Protein AF-A0A2J6HT46-F1 (afdb_monomer_lite)

Radius of gyration: 43.57 Å; chains: 1; bounding box: 80×102×91 Å

Structure (mmCIF, N/CA/C/O backbone):
data_AF-A0A2J6HT46-F1
#
_entry.id   AF-A0A2J6HT46-F1
#
loop_
_atom_site.group_PDB
_atom_site.id
_atom_site.type_symbol
_atom_site.label_atom_id
_atom_site.label_alt_id
_atom_site.label_comp_id
_atom_site.label_asym_id
_atom_site.label_entity_id
_atom_site.label_seq_id
_atom_site.pdbx_PDB_ins_code
_atom_site.Cartn_x
_atom_site.Cartn_y
_atom_site.Cartn_z
_atom_site.occupancy
_atom_site.B_iso_or_equiv
_atom_site.auth_seq_id
_atom_site.auth_comp_id
_atom_site.auth_asym_id
_atom_site.auth_atom_id
_atom_site.pdbx_PDB_model_num
ATOM 1 N N . MET A 1 1 ? -46.891 52.219 1.758 1.00 46.03 1 MET A N 1
ATOM 2 C CA . MET A 1 1 ? -45.881 51.871 2.782 1.00 46.03 1 MET A CA 1
ATOM 3 C C . MET A 1 1 ? -44.585 51.499 2.060 1.00 46.03 1 MET A C 1
ATOM 5 O O . MET A 1 1 ? -44.581 50.516 1.336 1.00 46.03 1 MET A O 1
ATOM 9 N N . LYS A 1 2 ? -43.535 52.336 2.114 1.00 47.50 2 LYS A N 1
ATOM 10 C CA . LYS A 1 2 ? -42.262 52.078 1.405 1.00 47.50 2 LYS A CA 1
ATOM 11 C C . LYS A 1 2 ? -41.359 51.214 2.291 1.00 47.50 2 LYS A C 1
ATOM 13 O O . LYS A 1 2 ? -40.921 51.682 3.337 1.00 47.50 2 LYS A O 1
ATOM 18 N N . LEU A 1 3 ? -41.089 49.975 1.883 1.00 56.19 3 LEU A N 1
ATOM 19 C CA . LEU A 1 3 ? -40.142 49.094 2.572 1.00 56.19 3 LEU A CA 1
ATOM 20 C C . LEU A 1 3 ? -38.713 49.628 2.393 1.00 56.19 3 LEU A C 1
ATOM 22 O O . LEU A 1 3 ? -38.185 49.696 1.282 1.00 56.19 3 LEU A O 1
ATOM 26 N N . LYS A 1 4 ? -38.093 50.048 3.498 1.00 64.81 4 LYS A N 1
ATOM 27 C CA . LYS A 1 4 ? -36.710 50.530 3.529 1.00 64.81 4 LYS A CA 1
ATOM 28 C C . LYS A 1 4 ? -35.785 49.314 3.542 1.00 64.81 4 LYS A C 1
ATOM 30 O O . LYS A 1 4 ? -35.543 48.721 4.584 1.00 64.81 4 LYS A O 1
ATOM 35 N N . ILE A 1 5 ? -35.302 48.920 2.367 1.00 65.12 5 ILE A N 1
ATOM 36 C CA . ILE A 1 5 ? -34.346 47.815 2.241 1.00 65.12 5 ILE A CA 1
ATOM 37 C C . ILE A 1 5 ? -33.014 48.257 2.865 1.00 65.12 5 ILE A C 1
ATOM 39 O O . ILE A 1 5 ? -32.399 49.225 2.400 1.00 65.12 5 ILE A O 1
ATOM 43 N N . ASN A 1 6 ? -32.586 47.553 3.916 1.00 74.12 6 ASN A N 1
ATOM 44 C CA . ASN A 1 6 ? -31.333 47.806 4.629 1.00 74.12 6 ASN A CA 1
ATOM 45 C C . ASN A 1 6 ? -30.120 47.563 3.717 1.00 74.12 6 ASN A C 1
ATOM 47 O O . ASN A 1 6 ? -30.166 46.751 2.792 1.00 74.12 6 ASN A O 1
ATOM 51 N N . HIS A 1 7 ? -29.025 48.286 3.962 1.00 73.38 7 HIS A N 1
ATOM 52 C CA . HIS A 1 7 ? -27.830 48.272 3.108 1.00 73.38 7 HIS A CA 1
ATOM 53 C C . HIS A 1 7 ? -27.267 46.855 2.885 1.00 73.38 7 HIS A C 1
ATOM 55 O O . HIS A 1 7 ? -26.861 46.512 1.776 1.00 73.38 7 HIS A O 1
ATOM 61 N N . THR A 1 8 ? -27.334 46.006 3.911 1.00 76.56 8 THR A N 1
ATOM 62 C CA . THR A 1 8 ? -26.936 44.591 3.875 1.00 76.56 8 THR A CA 1
ATOM 63 C C . THR A 1 8 ? -27.777 43.766 2.900 1.00 76.56 8 THR A C 1
ATOM 65 O O . THR A 1 8 ? -27.237 43.016 2.096 1.00 76.56 8 THR A O 1
ATOM 68 N N . MET A 1 9 ? -29.094 43.968 2.880 1.00 77.19 9 MET A N 1
ATOM 69 C CA . MET A 1 9 ? -30.006 43.255 1.981 1.00 77.19 9 MET A CA 1
ATOM 70 C C . MET A 1 9 ? -29.798 43.666 0.514 1.00 77.19 9 MET A C 1
ATOM 72 O O . MET A 1 9 ? -29.860 42.826 -0.378 1.00 77.19 9 MET A O 1
ATOM 76 N N . LYS A 1 10 ? -29.451 44.935 0.249 1.00 77.62 10 LYS A N 1
ATOM 77 C CA . LYS A 1 10 ? -29.055 45.379 -1.102 1.00 77.62 10 LYS A CA 1
ATOM 78 C C . LYS A 1 10 ? -27.729 44.764 -1.552 1.00 77.62 10 LYS A C 1
ATOM 80 O O . LYS A 1 10 ? -27.578 44.484 -2.737 1.00 77.62 10 LYS A O 1
ATOM 85 N N . ALA A 1 11 ? -26.777 44.581 -0.635 1.00 81.62 11 ALA A N 1
ATOM 86 C CA . ALA A 1 11 ? -25.500 43.941 -0.937 1.00 81.62 11 ALA A CA 1
ATOM 87 C C . ALA A 1 11 ? -25.690 42.461 -1.300 1.00 81.62 11 ALA A C 1
ATOM 89 O O . ALA A 1 11 ? -25.142 42.026 -2.307 1.00 81.62 11 ALA A O 1
ATOM 90 N N . ILE A 1 12 ? -26.540 41.742 -0.556 1.00 86.12 12 ILE A N 1
ATOM 91 C CA . ILE A 1 12 ? -26.888 40.340 -0.836 1.00 86.12 12 ILE A CA 1
ATOM 92 C C . ILE A 1 12 ? -27.556 40.204 -2.209 1.00 86.12 12 ILE A C 1
ATOM 94 O O . ILE A 1 12 ? -27.132 39.396 -3.024 1.00 86.12 12 ILE A O 1
ATOM 98 N N . ILE A 1 13 ? -28.550 41.044 -2.518 1.00 86.81 13 ILE A N 1
ATOM 99 C CA . ILE A 1 13 ? -29.236 40.983 -3.821 1.00 86.81 13 ILE A CA 1
ATOM 100 C C . ILE A 1 13 ? -28.250 41.216 -4.979 1.00 86.81 13 ILE A C 1
ATOM 102 O O . ILE A 1 13 ? -28.311 40.527 -5.995 1.00 86.81 13 ILE A O 1
ATOM 106 N N . LYS A 1 14 ? -27.318 42.167 -4.829 1.00 88.25 14 LYS A N 1
ATOM 107 C CA . LYS A 1 14 ? -26.295 42.444 -5.848 1.00 88.25 14 LYS A CA 1
ATOM 108 C C . LYS A 1 14 ? -25.301 41.295 -5.997 1.00 88.25 14 LYS A C 1
ATOM 110 O O . LYS A 1 14 ? -24.977 40.946 -7.128 1.00 88.25 14 LYS A O 1
ATOM 115 N N . SER A 1 15 ? -24.823 40.712 -4.897 1.00 90.44 15 SER A N 1
ATOM 116 C CA . SER A 1 15 ? -23.868 39.604 -4.969 1.00 90.44 15 SER A CA 1
ATOM 117 C C . SER A 1 15 ? -24.504 38.360 -5.586 1.00 90.44 15 SER A C 1
ATOM 119 O O . SER A 1 15 ? -23.891 37.771 -6.468 1.00 90.44 15 SER A O 1
ATOM 121 N N . THR A 1 16 ? -25.748 38.020 -5.232 1.00 92.12 16 THR A N 1
ATOM 122 C CA . THR A 1 16 ? -26.478 36.899 -5.848 1.00 92.12 16 THR A CA 1
ATOM 123 C C . THR A 1 16 ? -26.720 37.115 -7.345 1.00 92.12 16 THR A C 1
ATOM 125 O O . THR A 1 16 ? -26.594 36.182 -8.136 1.00 92.12 16 THR A O 1
ATOM 128 N N . ALA A 1 17 ? -27.029 38.343 -7.772 1.00 94.06 17 ALA A N 1
ATOM 129 C CA . ALA A 1 17 ? -27.165 38.650 -9.196 1.00 94.06 17 ALA A CA 1
ATOM 130 C C . ALA A 1 17 ? -25.834 38.473 -9.951 1.00 94.06 17 ALA A C 1
ATOM 132 O O . ALA A 1 17 ? -25.809 37.916 -11.043 1.00 94.06 17 ALA A O 1
ATOM 133 N N . ILE A 1 18 ? -24.713 38.897 -9.359 1.00 94.38 18 ILE A N 1
ATOM 134 C CA . ILE A 1 18 ? -23.388 38.739 -9.973 1.00 94.38 18 ILE A CA 1
ATOM 135 C C . ILE A 1 18 ? -22.998 37.261 -10.058 1.00 94.38 18 ILE A C 1
ATOM 137 O O . ILE A 1 18 ? -22.550 36.817 -11.114 1.00 94.38 18 ILE A O 1
ATOM 141 N N . THR A 1 19 ? -23.184 36.489 -8.982 1.00 93.19 19 THR A N 1
ATOM 142 C CA . THR A 1 19 ? -22.824 35.065 -8.985 1.00 93.19 19 THR A CA 1
ATOM 143 C C . THR A 1 19 ? -23.660 34.281 -9.985 1.00 93.19 19 THR A C 1
ATOM 145 O O . THR A 1 19 ? -23.094 33.521 -10.757 1.00 93.19 19 THR A O 1
ATOM 148 N N . THR A 1 20 ? -24.971 34.516 -10.053 1.00 92.94 20 THR A N 1
ATOM 149 C CA . THR A 1 20 ? -25.845 33.832 -11.024 1.00 92.94 20 THR A CA 1
ATOM 150 C C . THR A 1 20 ? -25.460 34.126 -12.473 1.00 92.94 20 THR A C 1
ATOM 152 O O . THR A 1 20 ? -25.394 33.195 -13.275 1.00 92.94 20 THR A O 1
ATOM 155 N N . ILE A 1 21 ? -25.132 35.379 -12.809 1.00 94.12 21 ILE A N 1
ATOM 156 C CA . ILE A 1 21 ? -24.635 35.748 -14.145 1.00 94.12 21 ILE A CA 1
ATOM 157 C C . ILE A 1 21 ? -23.302 35.052 -14.440 1.00 94.12 21 ILE A C 1
ATOM 159 O O . ILE A 1 21 ? -23.123 34.499 -15.525 1.00 94.12 21 ILE A O 1
ATOM 163 N N . PHE A 1 22 ? -22.376 35.047 -13.479 1.00 92.38 22 PHE A N 1
ATOM 164 C CA . PHE A 1 22 ? -21.073 34.405 -13.642 1.00 92.38 22 PHE A CA 1
ATOM 165 C C . PHE A 1 22 ? -21.200 32.891 -13.855 1.00 92.38 22 PHE A C 1
ATOM 167 O O . PHE A 1 22 ? -20.575 32.346 -14.763 1.00 92.38 22 PHE A O 1
ATOM 174 N N . THR A 1 23 ? -22.053 32.216 -13.080 1.00 91.06 23 THR A N 1
ATOM 175 C CA . THR A 1 23 ? -22.311 30.778 -13.230 1.00 91.06 23 THR A CA 1
ATOM 176 C C . THR A 1 23 ? -22.918 30.449 -14.594 1.00 91.06 23 THR A C 1
ATOM 178 O O . THR A 1 23 ? -22.511 29.467 -15.207 1.00 91.06 23 THR A O 1
ATOM 181 N N . LEU A 1 24 ? -23.832 31.285 -15.101 1.00 87.62 24 LEU A N 1
ATOM 182 C CA . LEU A 1 24 ? -24.414 31.133 -16.440 1.00 87.62 24 LEU A CA 1
ATOM 183 C C . LEU A 1 24 ? -23.365 31.283 -17.549 1.00 87.62 24 LEU A C 1
ATOM 185 O O . LEU A 1 24 ? -23.339 30.501 -18.491 1.00 87.62 24 LEU A O 1
ATOM 189 N N . LEU A 1 25 ? -22.468 32.264 -17.437 1.00 88.12 25 LEU A N 1
ATOM 190 C CA . LEU A 1 25 ? -21.383 32.436 -18.406 1.00 88.12 25 LEU A CA 1
ATOM 191 C C . LEU A 1 25 ? -20.395 31.265 -18.363 1.00 88.12 25 LEU A C 1
ATOM 193 O O . LEU A 1 25 ? -19.941 30.805 -19.410 1.00 88.12 25 LEU A O 1
ATOM 197 N N . PHE A 1 26 ? -20.081 30.753 -17.174 1.00 86.00 26 PHE A N 1
ATOM 198 C CA 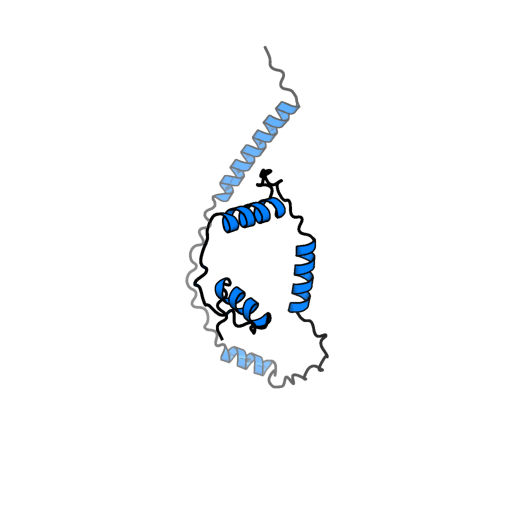. PHE A 1 26 ? -19.193 29.604 -17.020 1.00 86.00 26 PHE A CA 1
ATOM 199 C C . PHE A 1 26 ? -19.796 28.320 -17.614 1.00 86.00 26 PHE A C 1
ATOM 201 O O . PHE A 1 26 ? -19.098 27.589 -18.316 1.00 86.00 26 PHE A O 1
ATOM 208 N N . SER A 1 27 ? -21.097 28.072 -17.421 1.00 84.50 27 SER A N 1
ATOM 209 C CA . SER A 1 27 ? -21.763 26.887 -17.977 1.00 84.50 27 SER A CA 1
ATOM 210 C C . SER A 1 27 ? -21.840 26.897 -19.508 1.00 84.50 27 SER A C 1
ATOM 212 O O . SER A 1 27 ? -21.703 25.837 -20.114 1.00 84.50 27 SER A O 1
ATOM 214 N N . PHE A 1 28 ? -21.958 28.066 -20.151 1.00 74.38 28 PHE A N 1
ATOM 215 C CA . PHE A 1 28 ? -21.863 28.160 -21.616 1.00 74.38 28 PHE A CA 1
ATOM 216 C C . PHE A 1 28 ? -20.469 27.808 -22.156 1.00 74.38 28 PHE A C 1
ATOM 218 O O . PHE A 1 28 ? -20.371 27.230 -23.235 1.00 74.38 28 PHE A O 1
ATOM 225 N N . ASN A 1 29 ? -19.394 28.108 -21.417 1.00 74.25 29 ASN A N 1
ATOM 226 C CA . ASN A 1 29 ? -18.028 27.765 -21.837 1.00 74.25 29 ASN A CA 1
ATOM 227 C C . ASN A 1 29 ? -17.713 26.266 -21.666 1.00 74.25 29 ASN A C 1
ATOM 229 O O . ASN A 1 29 ? -16.890 25.732 -22.403 1.00 74.25 29 ASN A O 1
ATOM 233 N N . MET A 1 30 ? -18.379 25.570 -20.735 1.00 72.56 30 MET A N 1
ATOM 234 C CA . MET A 1 30 ? -18.195 24.123 -20.527 1.00 72.56 30 MET A CA 1
ATOM 235 C C . MET A 1 30 ? -18.871 23.251 -21.599 1.00 72.56 30 MET A C 1
ATOM 237 O O . MET A 1 30 ? -18.582 22.063 -21.675 1.00 72.56 30 MET A O 1
ATOM 241 N N . MET A 1 31 ? -19.744 23.817 -22.439 1.00 69.88 31 MET A N 1
ATOM 242 C CA . MET A 1 31 ? -20.430 23.104 -23.528 1.00 69.88 31 MET A CA 1
ATOM 243 C C . MET A 1 31 ? -19.666 23.195 -24.864 1.00 69.88 31 MET A C 1
ATOM 245 O O . MET A 1 31 ? -20.248 23.056 -25.939 1.00 69.88 31 MET A O 1
ATOM 249 N N . ALA A 1 32 ? -18.358 23.460 -24.817 1.00 68.44 32 ALA A N 1
ATOM 250 C CA . ALA A 1 32 ? -17.496 23.304 -25.977 1.00 68.44 32 ALA A CA 1
ATOM 251 C C . ALA A 1 32 ? -17.303 21.803 -26.242 1.00 68.44 32 ALA A C 1
ATOM 253 O O . ALA A 1 32 ? -16.599 21.118 -25.505 1.00 68.44 32 ALA A O 1
ATOM 254 N N . ASP A 1 33 ? -17.966 21.299 -27.282 1.00 68.56 33 ASP A N 1
ATOM 255 C CA . ASP A 1 33 ? -17.760 19.949 -27.797 1.00 68.56 33 ASP A CA 1
ATOM 256 C C . ASP A 1 33 ? -16.325 19.846 -28.331 1.00 68.56 33 ASP A C 1
ATOM 258 O O . ASP A 1 33 ? -15.983 20.433 -29.365 1.00 68.56 33 ASP A O 1
ATOM 262 N N . ILE A 1 34 ? -15.451 19.166 -27.585 1.00 67.56 34 ILE A N 1
ATOM 263 C CA . ILE A 1 34 ? -14.079 18.911 -28.016 1.00 67.56 34 ILE A CA 1
ATOM 264 C C . ILE A 1 34 ? -14.133 17.747 -29.002 1.00 67.56 34 ILE A C 1
ATOM 266 O O . ILE A 1 34 ? -13.851 16.596 -28.674 1.00 67.56 34 ILE A O 1
ATOM 270 N N . ASN A 1 35 ? -14.549 18.060 -30.226 1.00 70.25 35 ASN A N 1
ATOM 271 C CA . ASN A 1 35 ? -14.547 17.121 -31.332 1.00 70.25 35 ASN A CA 1
ATOM 272 C C . ASN A 1 35 ? -13.095 16.926 -31.789 1.00 70.25 35 ASN A C 1
ATOM 274 O O . ASN A 1 35 ? -12.605 17.608 -32.697 1.00 70.25 35 ASN A O 1
ATOM 278 N N . PHE A 1 36 ? -12.379 16.039 -31.099 1.00 68.94 36 PHE A N 1
ATOM 279 C CA . PHE A 1 36 ? -11.126 15.499 -31.601 1.00 68.94 36 PHE A CA 1
ATOM 280 C C . PHE A 1 36 ? -11.476 14.656 -32.818 1.00 68.94 36 PHE A C 1
ATOM 282 O O . PHE A 1 36 ? -11.917 13.517 -32.698 1.00 68.94 36 PHE A O 1
ATOM 289 N N . LYS A 1 37 ? -11.353 15.258 -34.001 1.00 77.06 37 LYS A N 1
ATOM 290 C CA . LYS A 1 37 ? -11.406 14.497 -35.242 1.00 77.06 37 LYS A CA 1
ATOM 291 C C . LYS A 1 37 ? -10.307 13.452 -35.167 1.00 77.06 37 LYS A C 1
ATOM 293 O O . LYS A 1 37 ? -9.163 13.825 -34.908 1.00 77.06 37 LYS A O 1
ATOM 298 N N . ASP A 1 38 ? -10.668 12.197 -35.412 1.00 74.81 38 ASP A N 1
ATOM 299 C CA . ASP A 1 38 ? -9.694 11.126 -35.561 1.00 74.81 38 ASP A CA 1
ATOM 300 C C . ASP A 1 38 ? -8.636 11.583 -36.567 1.00 74.81 38 ASP A C 1
ATOM 302 O O . ASP A 1 38 ? -8.939 11.976 -37.702 1.00 74.81 38 ASP A O 1
ATOM 306 N N . GLU A 1 39 ? -7.392 11.626 -36.105 1.00 75.75 39 GLU A N 1
ATOM 307 C CA . GLU A 1 39 ? -6.265 11.927 -36.964 1.00 75.75 39 GLU A CA 1
ATOM 308 C C . GLU A 1 39 ? -6.106 10.806 -37.993 1.00 75.75 39 GLU A C 1
ATOM 310 O O . GLU A 1 39 ? -6.361 9.631 -37.723 1.00 75.75 39 GLU A O 1
ATOM 315 N N . ALA A 1 40 ? -5.743 11.177 -39.222 1.00 79.06 40 ALA A N 1
ATOM 316 C CA . ALA A 1 40 ? -5.489 10.187 -40.254 1.00 79.06 40 ALA A CA 1
ATOM 317 C C . ALA A 1 40 ? -4.341 9.286 -39.791 1.00 79.06 40 ALA A C 1
ATOM 319 O O . ALA A 1 40 ? -3.320 9.794 -39.335 1.00 79.06 40 ALA A O 1
ATOM 320 N N . TYR A 1 41 ? -4.503 7.968 -39.936 1.00 76.06 41 TYR A N 1
ATOM 321 C CA . TYR A 1 41 ? -3.431 7.015 -39.672 1.00 76.06 41 TYR A CA 1
ATOM 322 C C . TYR A 1 41 ? -2.198 7.413 -40.489 1.00 76.06 41 TYR A C 1
ATOM 324 O O . TYR A 1 41 ? -2.218 7.378 -41.722 1.00 76.06 41 TYR A O 1
ATOM 332 N N . ILE A 1 42 ? -1.150 7.844 -39.793 1.00 79.00 42 ILE A N 1
ATOM 333 C CA . ILE A 1 42 ? 0.153 8.092 -40.390 1.00 79.00 42 ILE A CA 1
ATOM 334 C C . ILE A 1 42 ? 0.862 6.746 -40.392 1.00 79.00 42 ILE A C 1
ATOM 336 O O . ILE A 1 42 ? 0.999 6.095 -39.359 1.00 79.00 42 ILE A O 1
ATOM 340 N N . GLU A 1 43 ? 1.284 6.314 -41.572 1.00 71.38 43 GLU A N 1
ATOM 341 C CA . GLU A 1 43 ? 2.129 5.138 -41.719 1.00 71.38 43 GLU A CA 1
ATOM 342 C C . GLU A 1 43 ? 3.535 5.528 -41.234 1.00 71.38 43 GLU A C 1
ATOM 344 O O . GLU A 1 43 ? 4.373 6.001 -42.006 1.00 71.38 43 GLU A O 1
ATOM 349 N N . ASP A 1 44 ? 3.737 5.459 -39.914 1.00 76.31 44 ASP A N 1
ATOM 350 C CA . ASP A 1 44 ? 4.990 5.827 -39.260 1.00 76.31 44 ASP A CA 1
ATOM 351 C C . ASP A 1 44 ? 6.170 5.108 -39.917 1.00 76.31 44 ASP A C 1
ATOM 353 O O . ASP A 1 44 ? 6.083 3.945 -40.319 1.00 76.31 44 ASP A O 1
ATOM 357 N N . ILE A 1 45 ? 7.304 5.808 -40.008 1.00 76.06 45 ILE A N 1
ATOM 358 C CA . ILE A 1 45 ? 8.536 5.218 -40.529 1.00 76.06 45 ILE A CA 1
ATOM 359 C C . ILE A 1 45 ? 8.850 3.986 -39.669 1.00 76.06 45 ILE A C 1
ATOM 361 O O . ILE A 1 45 ? 9.056 4.138 -38.460 1.00 76.06 45 ILE A O 1
ATOM 365 N N . PRO A 1 46 ? 8.918 2.775 -40.252 1.00 71.69 46 PRO A N 1
ATOM 366 C CA . PRO A 1 46 ? 9.174 1.575 -39.478 1.00 71.69 46 PRO A CA 1
ATOM 367 C C . PRO A 1 46 ? 10.550 1.695 -38.824 1.00 71.69 46 PRO A C 1
ATOM 369 O O . PRO A 1 46 ? 11.575 1.814 -39.502 1.00 71.69 46 PRO A O 1
ATOM 372 N N . PHE A 1 47 ? 10.585 1.685 -37.493 1.00 74.38 47 PHE A N 1
ATOM 373 C CA . PHE A 1 47 ? 11.838 1.694 -36.755 1.00 74.38 47 PHE A CA 1
ATOM 374 C C . PHE A 1 47 ? 12.400 0.272 -36.714 1.00 74.38 47 PHE A C 1
ATOM 376 O O . PHE A 1 47 ? 11.757 -0.669 -36.255 1.00 74.38 47 PHE A O 1
ATOM 383 N N . ASN A 1 48 ? 13.626 0.104 -37.204 1.00 84.44 48 ASN A N 1
ATOM 384 C CA . ASN A 1 48 ? 14.367 -1.133 -37.015 1.00 84.44 48 ASN A CA 1
ATOM 385 C C . ASN A 1 48 ? 15.161 -1.018 -35.708 1.00 84.44 48 ASN A C 1
ATOM 387 O O . ASN A 1 48 ? 16.242 -0.426 -35.673 1.00 84.44 48 ASN A O 1
ATOM 391 N N . THR A 1 49 ? 14.597 -1.566 -34.632 1.00 86.62 49 THR A N 1
ATOM 392 C CA . THR A 1 49 ? 15.197 -1.557 -33.291 1.00 86.62 49 THR A CA 1
ATOM 393 C C . THR A 1 49 ? 16.609 -2.134 -33.284 1.00 86.62 49 THR A C 1
ATOM 395 O O . THR A 1 49 ? 17.479 -1.587 -32.614 1.00 86.62 49 THR A O 1
ATOM 398 N N . GLU A 1 50 ? 16.857 -3.194 -34.056 1.00 86.62 50 GLU A N 1
ATOM 399 C CA . GLU A 1 50 ? 18.178 -3.814 -34.170 1.00 86.62 50 GLU A CA 1
ATOM 400 C C . GLU A 1 50 ? 19.180 -2.843 -34.802 1.00 86.62 50 GLU A C 1
ATOM 402 O O . GLU A 1 50 ? 20.236 -2.597 -34.230 1.00 86.62 50 GLU A O 1
ATOM 407 N N . ALA A 1 51 ? 18.819 -2.197 -35.915 1.00 86.44 51 ALA A N 1
ATOM 408 C CA . ALA A 1 51 ? 19.690 -1.227 -36.578 1.00 86.44 51 ALA A CA 1
ATOM 409 C C . ALA A 1 51 ? 20.025 -0.026 -35.676 1.00 86.44 51 ALA A C 1
ATOM 411 O O . ALA A 1 51 ? 21.166 0.443 -35.657 1.00 86.44 51 ALA A O 1
ATOM 412 N N . ILE A 1 52 ? 19.045 0.463 -34.909 1.00 84.38 52 ILE A N 1
ATOM 413 C CA . ILE A 1 52 ? 19.246 1.551 -33.943 1.00 84.38 52 ILE A CA 1
ATOM 414 C C . ILE A 1 52 ? 20.161 1.086 -32.806 1.00 84.38 52 ILE A C 1
ATOM 416 O O . ILE A 1 52 ? 21.116 1.784 -32.471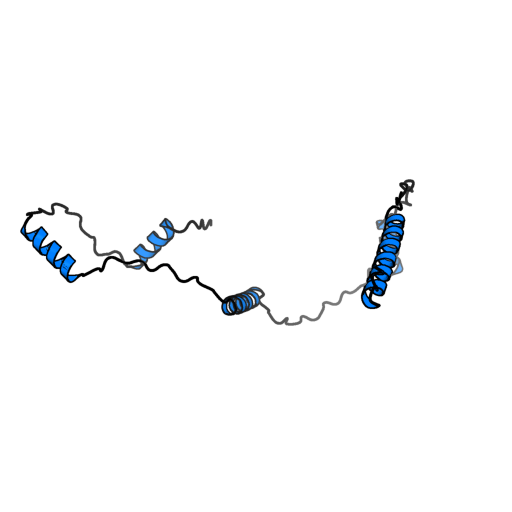 1.00 84.38 52 ILE A O 1
ATOM 420 N N . TYR A 1 53 ? 19.905 -0.094 -32.242 1.00 84.00 53 TYR A N 1
ATOM 421 C CA . TYR A 1 53 ? 20.713 -0.668 -31.171 1.00 84.00 53 TYR A CA 1
ATOM 422 C C . TYR A 1 53 ? 22.163 -0.882 -31.611 1.00 84.00 53 TYR A C 1
ATOM 424 O O . TYR A 1 53 ? 23.074 -0.379 -30.956 1.00 84.00 53 TYR A O 1
ATOM 432 N N . SER A 1 54 ? 22.392 -1.540 -32.752 1.00 84.31 54 SER A N 1
ATOM 433 C CA . SER A 1 54 ? 23.736 -1.762 -33.295 1.00 84.31 54 SER A CA 1
ATOM 434 C C . SER A 1 54 ? 24.468 -0.445 -33.523 1.00 84.31 54 SER A C 1
ATOM 436 O O . SER A 1 54 ? 25.632 -0.322 -33.148 1.00 84.31 54 SER A O 1
ATOM 438 N N . LYS A 1 55 ? 23.784 0.566 -34.073 1.00 85.19 55 LYS A N 1
ATOM 439 C CA . LYS A 1 55 ? 24.360 1.901 -34.249 1.00 85.19 55 LYS A CA 1
ATOM 440 C C . LYS A 1 55 ? 24.772 2.516 -32.911 1.00 85.19 55 LYS A C 1
ATOM 442 O O . LYS A 1 55 ? 25.901 2.971 -32.789 1.00 85.19 55 LYS A O 1
ATOM 447 N N . VAL A 1 56 ? 23.900 2.491 -31.904 1.00 84.25 56 VAL A N 1
ATOM 448 C CA . VAL A 1 56 ? 24.187 3.046 -30.571 1.00 84.25 56 VAL A CA 1
ATOM 449 C C . VAL A 1 56 ? 25.353 2.320 -29.902 1.00 84.25 56 VAL A C 1
ATOM 451 O O . VAL A 1 56 ? 26.231 2.973 -29.345 1.00 84.25 56 VAL A O 1
ATOM 454 N N . VAL A 1 57 ? 25.386 0.990 -29.973 1.00 82.62 57 VAL A N 1
ATOM 455 C CA . VAL A 1 57 ? 26.447 0.166 -29.382 1.00 82.62 57 VAL A CA 1
ATOM 456 C C . VAL A 1 57 ? 27.798 0.442 -30.039 1.00 82.62 57 VAL A C 1
ATOM 458 O O . VAL A 1 57 ? 28.784 0.624 -29.325 1.00 82.62 57 VAL A O 1
ATOM 461 N N . ILE A 1 58 ? 27.833 0.530 -31.373 1.00 81.12 58 ILE A N 1
ATOM 462 C CA . ILE A 1 58 ? 29.047 0.827 -32.146 1.00 81.12 58 ILE A CA 1
ATOM 463 C C . ILE A 1 58 ? 29.512 2.269 -31.899 1.00 81.12 58 ILE A C 1
ATOM 465 O O . ILE A 1 58 ? 30.681 2.491 -31.603 1.00 81.12 58 ILE A O 1
ATOM 469 N N . GLU A 1 59 ? 28.616 3.256 -31.992 1.00 81.56 59 GLU A N 1
ATOM 470 C CA . GLU A 1 59 ? 28.967 4.678 -31.848 1.00 81.56 59 GLU A CA 1
ATOM 471 C C . GLU A 1 59 ? 29.426 5.035 -30.435 1.00 81.56 59 GLU A C 1
ATOM 473 O O . GLU A 1 59 ? 30.281 5.902 -30.262 1.00 81.56 59 GLU A O 1
ATOM 478 N N . ARG A 1 60 ? 28.853 4.390 -29.417 1.00 76.38 60 ARG A N 1
ATOM 479 C CA . ARG A 1 60 ? 29.173 4.664 -28.012 1.00 76.38 60 ARG A CA 1
ATOM 480 C C . ARG A 1 60 ? 30.196 3.697 -27.421 1.00 76.38 60 ARG A C 1
ATOM 482 O O . ARG A 1 60 ? 30.487 3.812 -26.236 1.00 76.38 60 ARG A O 1
ATOM 489 N N . ASN A 1 61 ? 30.715 2.766 -28.224 1.00 72.44 61 ASN A N 1
ATOM 490 C CA . ASN A 1 61 ? 31.650 1.718 -27.813 1.00 72.44 61 ASN A CA 1
ATOM 491 C C . ASN A 1 61 ? 31.231 1.013 -26.502 1.00 72.44 61 ASN A C 1
ATOM 493 O O . ASN A 1 61 ? 32.045 0.760 -25.620 1.00 72.44 61 ASN A O 1
ATOM 497 N N . ILE A 1 62 ? 29.928 0.732 -26.362 1.00 70.38 62 ILE A N 1
ATOM 498 C CA . ILE A 1 62 ? 29.319 0.202 -25.121 1.00 70.38 62 ILE A CA 1
ATOM 499 C C . ILE A 1 62 ? 29.747 -1.250 -24.851 1.00 70.38 62 ILE A C 1
ATOM 501 O O . ILE A 1 62 ? 29.607 -1.743 -23.736 1.00 70.38 62 ILE A O 1
ATOM 505 N N . LEU A 1 63 ? 30.294 -1.940 -25.857 1.00 66.69 63 LEU A N 1
ATOM 506 C CA . LEU A 1 63 ? 30.797 -3.308 -25.705 1.00 66.69 63 LEU A CA 1
ATOM 507 C C . LEU A 1 63 ? 31.951 -3.406 -24.694 1.00 66.69 63 LEU A C 1
ATOM 509 O O . LEU A 1 63 ? 32.124 -4.471 -24.110 1.00 66.69 63 LEU A O 1
ATOM 513 N N . ASP A 1 64 ? 32.662 -2.303 -24.435 1.00 64.56 64 ASP A N 1
ATOM 514 C CA . ASP A 1 64 ? 33.777 -2.236 -23.481 1.00 64.56 64 ASP A CA 1
ATOM 515 C C . ASP A 1 64 ? 33.362 -1.686 -22.099 1.00 64.56 64 ASP A C 1
ATOM 517 O O . ASP A 1 64 ? 34.206 -1.245 -21.317 1.00 64.56 64 ASP A O 1
ATOM 521 N N . CYS A 1 65 ? 32.065 -1.667 -21.765 1.00 63.56 65 CYS A N 1
ATOM 522 C CA . CYS A 1 65 ? 31.626 -1.300 -20.420 1.00 63.56 65 CYS A CA 1
ATOM 523 C C . CYS A 1 65 ? 31.991 -2.405 -19.412 1.00 63.56 65 CYS A C 1
ATOM 525 O O . CYS A 1 65 ? 31.192 -3.301 -19.144 1.00 63.56 65 CYS A O 1
ATOM 527 N N . GLU A 1 66 ? 33.183 -2.317 -18.816 1.00 68.25 66 GLU A N 1
ATOM 528 C CA . GLU A 1 66 ? 33.508 -3.025 -17.573 1.00 68.25 66 GLU A CA 1
ATOM 529 C C . GLU A 1 66 ? 32.592 -2.503 -16.458 1.00 68.25 66 GLU A C 1
ATOM 531 O O . GLU A 1 66 ? 32.814 -1.442 -15.867 1.00 68.25 66 GLU A O 1
ATOM 536 N N . LEU A 1 67 ? 31.516 -3.243 -16.189 1.00 68.56 67 LEU A N 1
ATOM 537 C CA . LEU A 1 67 ? 30.714 -3.053 -14.988 1.00 68.56 67 LEU A CA 1
ATOM 538 C C . LEU A 1 67 ? 31.532 -3.587 -13.814 1.00 68.56 67 LEU A C 1
ATOM 540 O O . LEU A 1 67 ? 31.548 -4.786 -13.551 1.00 68.56 67 LEU A O 1
ATOM 544 N N . ASN A 1 68 ? 32.258 -2.694 -13.143 1.00 75.19 68 ASN A N 1
ATOM 545 C CA . ASN A 1 68 ? 32.917 -3.034 -11.889 1.00 75.19 68 ASN A CA 1
ATOM 546 C C . ASN A 1 68 ? 31.851 -3.476 -10.883 1.00 75.19 68 ASN A C 1
ATOM 548 O O . ASN A 1 68 ? 30.870 -2.760 -10.677 1.00 75.19 68 ASN A O 1
ATOM 552 N N . GLU A 1 69 ? 32.045 -4.645 -10.273 1.00 74.94 69 GLU A N 1
ATOM 553 C CA . GLU A 1 69 ? 31.188 -5.102 -9.183 1.00 74.94 69 GLU A CA 1
ATOM 554 C C . GLU A 1 69 ? 31.193 -4.048 -8.070 1.00 74.94 69 GLU A C 1
ATOM 556 O O . GLU A 1 69 ? 32.248 -3.571 -7.637 1.00 74.94 69 GLU A O 1
ATOM 561 N N . GLU A 1 70 ? 30.000 -3.642 -7.636 1.00 73.75 70 GLU A N 1
ATOM 562 C CA . GLU A 1 70 ? 29.861 -2.741 -6.501 1.00 73.75 70 GLU A CA 1
ATOM 563 C C . GLU A 1 70 ? 30.425 -3.423 -5.250 1.00 73.75 70 GLU A C 1
ATOM 565 O O . GLU A 1 70 ? 30.292 -4.634 -5.056 1.00 73.75 70 GLU A O 1
ATOM 570 N N . ALA A 1 71 ? 31.088 -2.647 -4.390 1.00 79.81 71 ALA A N 1
ATOM 571 C CA . ALA A 1 71 ? 31.597 -3.181 -3.138 1.00 79.81 71 ALA A CA 1
ATOM 572 C C . ALA A 1 71 ? 30.430 -3.739 -2.313 1.00 79.81 71 ALA A C 1
ATOM 574 O O . ALA A 1 71 ? 29.435 -3.049 -2.107 1.00 79.81 71 ALA A O 1
ATOM 575 N N . TYR A 1 72 ? 30.570 -4.969 -1.817 1.00 78.19 72 TYR A N 1
ATOM 576 C CA . TYR A 1 72 ? 29.566 -5.582 -0.955 1.00 78.19 72 TYR A CA 1
ATOM 577 C C . TYR A 1 72 ? 29.388 -4.735 0.312 1.00 78.19 72 TYR A C 1
ATOM 579 O O . TYR A 1 72 ? 30.305 -4.620 1.132 1.00 78.19 72 TYR A O 1
ATOM 587 N N . ILE A 1 73 ? 28.217 -4.123 0.464 1.00 81.12 73 ILE A N 1
ATOM 588 C CA . ILE A 1 73 ? 27.824 -3.409 1.676 1.00 81.12 73 ILE A CA 1
ATOM 589 C C . ILE A 1 73 ? 27.066 -4.404 2.553 1.00 81.12 73 ILE A C 1
ATOM 591 O O . ILE A 1 73 ? 26.175 -5.108 2.088 1.00 81.12 73 ILE A O 1
ATOM 595 N N . ASN A 1 74 ? 27.421 -4.472 3.837 1.00 77.12 74 ASN A N 1
ATOM 596 C CA . ASN A 1 74 ? 26.589 -5.168 4.812 1.00 77.12 74 ASN A CA 1
ATOM 597 C C . ASN A 1 74 ? 25.345 -4.316 5.073 1.00 77.12 74 ASN A C 1
ATOM 599 O O . ASN A 1 74 ? 25.366 -3.442 5.945 1.00 77.12 74 ASN A O 1
ATOM 603 N N . ASP A 1 75 ? 24.291 -4.559 4.298 1.00 78.19 75 ASP A N 1
ATOM 604 C CA . ASP A 1 75 ? 22.985 -3.959 4.536 1.00 78.19 75 ASP A CA 1
ATOM 605 C C . ASP A 1 75 ? 22.512 -4.267 5.957 1.00 78.19 75 ASP A C 1
ATOM 607 O O . ASP A 1 75 ? 22.719 -5.359 6.495 1.00 78.19 75 ASP A O 1
ATOM 611 N N . ILE A 1 76 ? 21.877 -3.279 6.584 1.00 77.69 76 ILE A N 1
ATOM 612 C CA . ILE A 1 76 ? 21.239 -3.476 7.881 1.00 77.69 76 ILE A CA 1
ATOM 613 C C . ILE A 1 76 ? 20.036 -4.393 7.634 1.00 77.69 76 ILE A C 1
ATOM 615 O O . ILE A 1 76 ? 19.125 -3.991 6.905 1.00 77.69 76 ILE A O 1
ATOM 619 N N . PRO A 1 77 ? 19.996 -5.602 8.220 1.00 74.31 77 PRO A N 1
ATOM 620 C CA . PRO A 1 77 ? 18.842 -6.467 8.061 1.00 74.31 77 PRO A CA 1
ATOM 621 C C . PRO A 1 77 ? 17.633 -5.784 8.708 1.00 74.31 77 PRO A C 1
ATOM 623 O O . PRO A 1 77 ? 17.648 -5.485 9.902 1.00 74.31 77 PRO A O 1
ATOM 626 N N . PHE A 1 78 ? 16.588 -5.527 7.923 1.00 77.06 78 PHE A N 1
ATOM 627 C CA . PHE A 1 78 ? 15.290 -5.096 8.432 1.00 77.06 78 PHE A CA 1
ATOM 628 C C . PHE A 1 78 ? 14.265 -6.197 8.164 1.00 77.06 78 PHE A C 1
ATOM 630 O O . PHE A 1 78 ? 14.229 -6.769 7.076 1.00 77.06 78 PHE A O 1
ATOM 637 N N . SER A 1 79 ? 13.437 -6.507 9.161 1.00 86.75 79 SER A N 1
ATOM 638 C CA . SER A 1 79 ? 12.299 -7.406 8.989 1.00 86.75 79 SER A CA 1
ATOM 639 C C . SER A 1 79 ? 11.031 -6.574 8.850 1.00 86.75 79 SER A C 1
ATOM 641 O O . SER A 1 79 ? 10.656 -5.811 9.740 1.00 86.75 79 SER A O 1
ATOM 643 N N . THR A 1 80 ? 10.372 -6.690 7.699 1.00 86.69 80 THR A N 1
ATOM 644 C CA . THR A 1 80 ? 9.073 -6.048 7.466 1.00 86.69 80 THR A CA 1
ATOM 645 C C . THR A 1 80 ? 8.010 -6.594 8.415 1.00 86.69 80 THR A C 1
ATOM 647 O O . THR A 1 80 ? 7.143 -5.839 8.840 1.00 86.69 80 THR A O 1
ATOM 650 N N . GLU A 1 81 ? 8.107 -7.874 8.775 1.00 88.00 81 GLU A N 1
ATOM 651 C CA . GLU A 1 81 ? 7.206 -8.540 9.715 1.00 88.00 81 GLU A CA 1
ATOM 652 C C . GLU A 1 81 ? 7.286 -7.898 11.100 1.00 88.00 81 GLU A C 1
ATOM 654 O O . GLU A 1 81 ? 6.274 -7.411 11.593 1.00 88.00 81 GLU A O 1
ATOM 659 N N . THR A 1 82 ? 8.491 -7.752 11.665 1.00 87.06 82 THR A N 1
ATOM 660 C CA . THR A 1 82 ? 8.656 -7.156 13.004 1.00 87.06 82 THR A CA 1
ATOM 661 C C . THR A 1 82 ? 8.165 -5.709 13.047 1.00 87.06 82 THR A C 1
ATOM 663 O O . THR A 1 82 ? 7.543 -5.280 14.012 1.00 87.06 82 THR A O 1
ATOM 666 N N . ILE A 1 83 ? 8.404 -4.941 11.977 1.00 87.19 83 ILE A N 1
ATOM 667 C CA . ILE A 1 83 ? 7.926 -3.553 11.881 1.00 87.19 83 ILE A CA 1
ATOM 668 C C . ILE A 1 83 ? 6.394 -3.508 11.784 1.00 87.19 83 ILE A C 1
ATOM 670 O O . ILE A 1 83 ? 5.766 -2.609 12.347 1.00 87.19 83 ILE A O 1
ATOM 674 N N . ALA A 1 84 ? 5.785 -4.445 11.056 1.00 89.19 84 ALA A N 1
ATOM 675 C CA . ALA A 1 84 ? 4.337 -4.520 10.915 1.00 89.19 84 ALA A CA 1
ATOM 676 C C . ALA A 1 84 ? 3.660 -4.928 12.231 1.00 89.19 84 ALA A C 1
ATOM 678 O O . ALA A 1 84 ? 2.672 -4.299 12.610 1.00 89.19 84 ALA A O 1
ATOM 679 N N . GLU A 1 85 ? 4.205 -5.915 12.944 1.00 92.12 85 GLU A N 1
ATOM 680 C CA . GLU A 1 85 ? 3.715 -6.356 14.257 1.00 92.12 85 GLU A CA 1
ATOM 681 C C . GLU A 1 85 ? 3.709 -5.214 15.275 1.00 92.12 85 GLU A C 1
ATOM 683 O O . GLU A 1 85 ? 2.663 -4.915 15.858 1.00 92.12 85 GLU A O 1
ATOM 688 N N . ASP A 1 86 ? 4.834 -4.506 15.417 1.00 91.75 86 ASP A N 1
ATOM 689 C CA . ASP A 1 86 ? 4.948 -3.365 16.331 1.00 91.75 86 ASP A CA 1
ATOM 690 C C . ASP A 1 86 ? 3.906 -2.284 16.012 1.00 91.75 86 ASP A C 1
ATOM 692 O O . ASP A 1 86 ? 3.280 -1.704 16.907 1.00 91.75 86 ASP A O 1
ATOM 696 N N . LYS A 1 87 ? 3.673 -2.018 14.721 1.00 93.69 87 LYS A N 1
ATOM 697 C CA . LYS A 1 87 ? 2.692 -1.013 14.294 1.00 93.69 87 LYS A CA 1
ATOM 698 C C . LYS A 1 87 ? 1.256 -1.450 14.533 1.00 93.69 87 LYS A C 1
ATOM 700 O O . LYS A 1 87 ? 0.446 -0.617 14.936 1.00 93.69 87 LYS A O 1
ATOM 705 N N . LEU A 1 88 ? 0.935 -2.720 14.317 1.00 93.31 88 LEU A N 1
ATOM 706 C CA . LEU A 1 88 ? -0.391 -3.262 14.608 1.00 93.31 88 LEU A CA 1
ATOM 707 C C . LEU A 1 88 ? -0.684 -3.228 16.110 1.00 93.31 88 LEU A C 1
ATOM 709 O O . LEU A 1 88 ? -1.770 -2.804 16.504 1.00 93.31 88 LEU A O 1
ATOM 713 N N . TYR A 1 89 ? 0.296 -3.580 16.944 1.00 93.75 89 TYR A N 1
ATOM 714 C CA . TYR A 1 89 ? 0.175 -3.477 18.396 1.00 93.75 89 TYR A CA 1
ATOM 715 C C . TYR A 1 89 ? -0.081 -2.032 18.850 1.00 93.75 89 TYR A C 1
ATOM 717 O O . TYR A 1 89 ? -1.019 -1.771 19.606 1.00 93.75 89 TYR A O 1
ATOM 725 N N . GLU A 1 90 ? 0.700 -1.069 18.350 1.00 94.25 90 GLU A N 1
ATOM 726 C CA . GLU A 1 90 ? 0.494 0.353 18.657 1.00 94.25 90 GLU A CA 1
ATOM 727 C C . GLU A 1 90 ? -0.903 0.854 18.263 1.00 94.25 90 GLU A C 1
ATOM 729 O O . GLU A 1 90 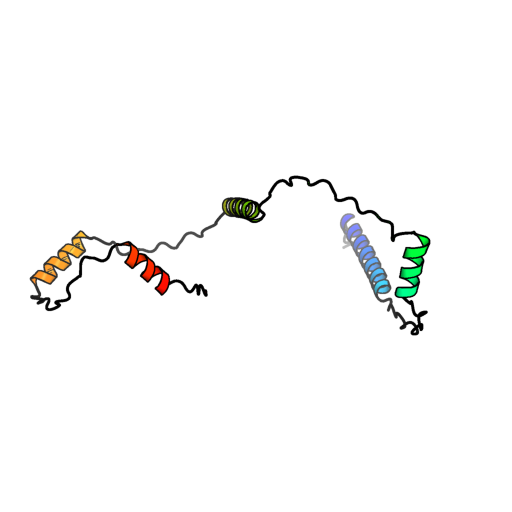? -1.447 1.734 18.933 1.00 94.25 90 GLU A O 1
ATOM 734 N N . LEU A 1 91 ? -1.453 0.358 17.152 1.00 93.81 91 LEU A N 1
ATOM 735 C CA . LEU A 1 91 ? -2.788 0.725 16.685 1.00 93.81 91 LEU A CA 1
ATOM 736 C C . LEU A 1 91 ? -3.870 0.127 17.584 1.00 93.81 91 LEU A C 1
ATOM 738 O O . LEU A 1 91 ? -4.748 0.867 18.021 1.00 93.81 91 LEU A O 1
ATOM 742 N N . ALA A 1 92 ? -3.756 -1.156 17.928 1.00 92.19 92 ALA A N 1
ATOM 743 C CA . ALA A 1 92 ? -4.694 -1.831 18.823 1.00 92.19 92 ALA A CA 1
ATOM 744 C C . ALA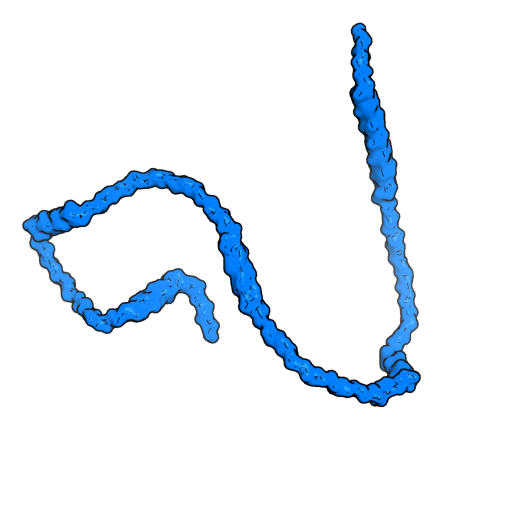 A 1 92 ? -4.751 -1.164 20.208 1.00 92.19 92 ALA A C 1
ATOM 746 O O . ALA A 1 92 ? -5.823 -0.993 20.777 1.00 92.19 92 ALA A O 1
ATOM 747 N N . MET A 1 93 ? -3.609 -0.714 20.735 1.00 93.44 93 MET A N 1
ATOM 748 C CA . MET A 1 93 ? -3.546 -0.003 22.022 1.00 93.44 93 MET A CA 1
ATOM 749 C C . MET A 1 93 ? -4.139 1.410 21.993 1.00 93.44 93 MET A C 1
ATOM 751 O O . MET A 1 93 ? -4.386 1.989 23.050 1.00 93.44 93 MET A O 1
ATOM 755 N N . LYS A 1 94 ? -4.338 1.992 20.808 1.00 94.19 94 LYS A N 1
ATOM 756 C CA . LYS A 1 94 ? -4.977 3.307 20.642 1.00 94.19 94 LYS A CA 1
ATOM 757 C C . LYS A 1 94 ? -6.479 3.206 20.408 1.00 94.19 94 LYS A C 1
ATOM 759 O O . LYS A 1 94 ? -7.139 4.242 20.374 1.00 94.19 94 LYS A O 1
ATOM 764 N N . GLU A 1 95 ? -6.999 2.004 20.196 1.00 92.69 95 GLU A N 1
ATOM 765 C CA . GLU A 1 95 ? -8.414 1.799 19.939 1.00 92.69 95 GLU A CA 1
ATOM 766 C C . GLU A 1 95 ? -9.205 1.933 21.244 1.00 92.69 95 GLU A C 1
ATOM 768 O O . GLU A 1 95 ? -8.967 1.228 22.224 1.00 92.69 95 GLU A O 1
ATOM 773 N N . GLU A 1 96 ? -10.121 2.899 21.273 1.00 90.31 96 GLU A N 1
ATOM 774 C CA . GLU A 1 96 ? -11.014 3.131 22.403 1.00 90.31 96 GLU A CA 1
ATOM 775 C C . GLU A 1 96 ? -12.322 2.382 22.147 1.00 90.31 96 GLU A C 1
ATOM 777 O O . GLU A 1 96 ? -13.093 2.734 21.253 1.00 90.31 96 GLU A O 1
ATOM 782 N N . PHE A 1 97 ? -12.566 1.326 22.921 1.00 87.38 97 PHE A N 1
ATOM 783 C CA . PHE A 1 97 ? -13.794 0.549 22.813 1.00 87.38 97 PHE A CA 1
ATOM 784 C C . PHE A 1 97 ? -14.888 1.187 23.664 1.00 87.38 97 PHE A C 1
ATOM 786 O O . PHE A 1 97 ? -14.834 1.174 24.894 1.00 87.38 97 PHE A O 1
ATOM 793 N N . THR A 1 98 ? -15.903 1.732 23.003 1.00 86.44 98 THR A N 1
ATOM 794 C CA . THR A 1 98 ? -17.139 2.149 23.661 1.00 86.44 98 THR A CA 1
ATOM 795 C C . THR A 1 98 ? -18.083 0.959 23.712 1.00 86.44 98 THR A C 1
ATOM 797 O O . THR A 1 98 ? -18.546 0.494 22.670 1.00 86.44 98 THR A O 1
ATOM 800 N N . PHE A 1 99 ? -18.367 0.471 24.914 1.00 83.50 99 PHE A N 1
ATOM 801 C CA . PHE A 1 99 ? -19.411 -0.521 25.135 1.00 83.50 99 PHE A CA 1
ATOM 802 C C . PHE A 1 99 ? -20.664 0.196 25.622 1.00 83.50 99 PHE A C 1
ATOM 804 O O . PHE A 1 99 ? -20.591 1.034 26.522 1.00 83.50 99 PHE A O 1
ATOM 811 N N . ASP A 1 100 ? -21.803 -0.125 25.015 1.00 88.69 100 ASP A N 1
ATOM 812 C CA . ASP A 1 100 ? -23.092 0.264 25.571 1.00 88.69 100 ASP A CA 1
ATOM 813 C C . ASP A 1 100 ? -23.308 -0.491 26.890 1.00 88.69 100 ASP A C 1
ATOM 815 O O . ASP A 1 100 ? -22.869 -1.635 27.033 1.00 88.69 100 ASP A O 1
ATOM 819 N N . GLU A 1 101 ? -23.973 0.137 27.866 1.00 85.69 101 GLU A N 1
ATOM 820 C CA . GLU A 1 101 ? -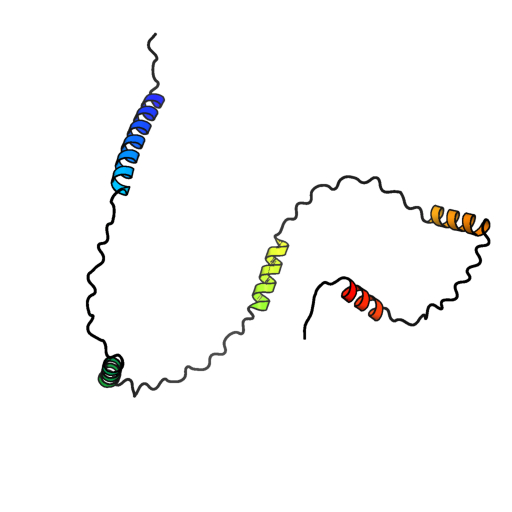24.386 -0.584 29.072 1.00 85.69 101 GLU A CA 1
ATOM 821 C C . GLU A 1 101 ? -25.292 -1.752 28.674 1.00 85.69 101 GLU A C 1
ATOM 823 O O . GLU A 1 101 ? -26.334 -1.569 28.036 1.00 85.69 101 GLU A O 1
ATOM 828 N N . GLU A 1 102 ? -24.891 -2.961 29.061 1.00 83.31 102 GLU A N 1
ATOM 829 C CA . GLU A 1 102 ? -25.732 -4.137 28.902 1.00 83.31 102 GLU A CA 1
ATOM 830 C C . GLU A 1 102 ? -26.995 -3.983 29.755 1.00 83.31 102 GLU A C 1
ATOM 832 O O . GLU A 1 102 ? -26.974 -3.448 30.868 1.00 83.31 102 GLU A O 1
ATOM 837 N N . ALA A 1 103 ? -28.126 -4.459 29.235 1.00 86.19 103 ALA A N 1
ATOM 838 C CA . ALA A 1 103 ? -29.354 -4.484 30.011 1.00 86.19 103 ALA A CA 1
ATOM 839 C C . ALA A 1 103 ? -29.164 -5.384 31.238 1.00 86.19 103 ALA A C 1
ATOM 841 O O . ALA A 1 103 ? -28.692 -6.512 31.116 1.00 86.19 103 ALA A O 1
ATOM 842 N N . TYR A 1 104 ? -29.58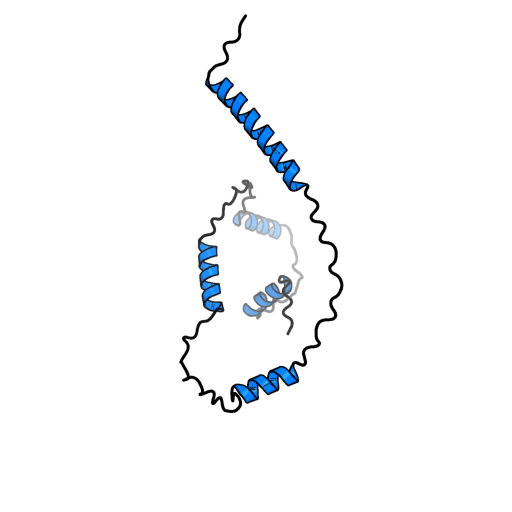0 -4.903 32.412 1.00 84.88 104 TYR A N 1
ATOM 843 C CA . TYR A 1 104 ? -29.597 -5.725 33.616 1.00 84.88 104 TYR A CA 1
ATOM 844 C C . TYR A 1 104 ? -30.469 -6.966 33.393 1.00 84.88 104 TYR A C 1
ATOM 846 O O . TYR A 1 104 ? -31.657 -6.853 33.075 1.00 84.88 104 TYR A O 1
ATOM 854 N N . ILE A 1 105 ? -29.872 -8.139 33.579 1.00 85.12 105 ILE A N 1
ATOM 855 C CA . ILE A 1 105 ? -30.566 -9.422 33.608 1.00 85.12 105 ILE A CA 1
ATOM 856 C C . ILE A 1 105 ? -30.696 -9.809 35.082 1.00 85.12 105 ILE A C 1
ATOM 858 O O . ILE A 1 105 ? -29.696 -9.908 35.790 1.00 85.12 105 ILE A O 1
ATOM 862 N N . ASP A 1 106 ? -31.933 -10.002 35.540 1.00 81.88 106 ASP A N 1
ATOM 863 C CA . ASP A 1 106 ? -32.229 -10.564 36.862 1.00 81.88 106 ASP A CA 1
ATOM 864 C C . ASP A 1 106 ? -31.937 -12.071 36.819 1.00 81.88 106 ASP A C 1
ATOM 866 O O . ASP A 1 106 ? -32.814 -12.887 36.529 1.00 81.88 106 ASP A O 1
ATOM 870 N N . ASP A 1 107 ? -30.653 -12.411 36.951 1.00 82.06 107 ASP A N 1
ATOM 871 C CA . ASP A 1 107 ? -30.166 -13.784 36.856 1.00 82.06 107 ASP A CA 1
ATOM 872 C C . ASP A 1 107 ? -30.692 -14.627 38.025 1.00 82.06 107 ASP A C 1
ATOM 874 O O . ASP A 1 107 ? -30.871 -14.141 39.146 1.00 82.06 107 ASP A O 1
ATOM 878 N N . ILE A 1 108 ? -30.950 -15.908 37.773 1.00 79.94 108 ILE A N 1
ATOM 879 C CA . ILE A 1 108 ? -31.474 -16.801 38.805 1.00 79.94 108 ILE A CA 1
ATOM 880 C C . ILE A 1 108 ? -30.338 -17.058 39.803 1.00 79.94 108 ILE A C 1
ATOM 882 O O . ILE A 1 108 ? -29.310 -17.619 39.416 1.00 79.94 108 ILE A O 1
ATOM 886 N N . PRO A 1 109 ? -30.488 -16.698 41.091 1.00 77.69 109 PRO A N 1
ATOM 887 C CA . PRO A 1 109 ? -29.429 -16.907 42.066 1.00 77.69 109 PRO A CA 1
ATOM 888 C C . PRO A 1 109 ? -29.123 -18.404 42.195 1.00 77.69 109 PRO A C 1
ATOM 890 O O . PRO A 1 109 ? -29.982 -19.203 42.569 1.00 77.69 109 PRO A O 1
ATOM 893 N N . PHE A 1 110 ? -27.882 -18.786 41.891 1.00 79.19 110 PHE A N 1
ATOM 894 C CA . PHE A 1 110 ? -27.404 -20.153 42.061 1.00 79.19 110 PHE A CA 1
ATOM 895 C C . PHE A 1 110 ? -26.927 -20.355 43.502 1.00 79.19 110 PHE A C 1
ATOM 897 O O . PHE A 1 110 ? -25.894 -19.819 43.905 1.00 79.19 110 PHE A O 1
ATOM 904 N N . ASN A 1 111 ? -27.675 -21.133 44.286 1.00 85.62 111 ASN A N 1
ATOM 905 C CA . ASN A 1 111 ? -27.259 -21.549 45.621 1.00 85.62 111 ASN A CA 1
ATOM 906 C C . ASN A 1 111 ? -26.838 -23.023 45.605 1.00 85.62 111 ASN A C 1
ATOM 908 O O . ASN A 1 111 ? -27.673 -23.927 45.577 1.00 85.62 111 ASN A O 1
ATOM 912 N N . THR A 1 112 ? -25.526 -23.257 45.648 1.00 84.94 112 THR A N 1
ATOM 913 C CA . THR A 1 112 ? -24.936 -24.601 45.681 1.00 84.94 112 THR A CA 1
ATOM 914 C C . THR A 1 112 ? -25.465 -25.442 46.844 1.00 84.94 112 THR A C 1
ATOM 916 O O . THR A 1 112 ? -25.638 -26.647 46.691 1.00 84.94 112 THR A O 1
ATOM 919 N N . GLU A 1 113 ? -25.736 -24.832 48.000 1.00 83.25 113 GLU A N 1
ATOM 920 C CA . GLU A 1 113 ? -26.248 -25.540 49.177 1.00 83.25 113 GLU A CA 1
ATOM 921 C C . GLU A 1 113 ? -27.680 -26.035 48.946 1.00 83.25 113 GLU A C 1
ATOM 923 O O . GLU A 1 113 ? -27.963 -27.209 49.182 1.00 83.25 113 GLU A O 1
ATOM 928 N N . ASP A 1 114 ? -28.546 -25.189 48.380 1.00 83.56 114 ASP A N 1
ATOM 929 C CA . ASP A 1 114 ? -29.934 -25.551 48.063 1.00 83.56 114 ASP A CA 1
ATOM 930 C C . ASP A 1 114 ? -29.998 -26.658 47.001 1.00 83.56 114 ASP A C 1
ATOM 932 O O . ASP A 1 114 ? -30.793 -27.590 47.121 1.00 83.56 114 ASP A O 1
ATOM 936 N N . ILE A 1 115 ? -29.130 -26.595 45.984 1.00 83.19 115 ILE A N 1
ATOM 937 C CA . ILE A 1 115 ? -29.006 -27.629 44.943 1.00 83.19 115 ILE A CA 1
ATOM 938 C C . ILE A 1 115 ? -28.553 -28.960 45.564 1.00 83.19 115 ILE A C 1
ATOM 940 O O . ILE A 1 115 ? -29.125 -30.014 45.278 1.00 83.19 115 ILE A O 1
ATOM 944 N N . CYS A 1 116 ? -27.542 -28.925 46.436 1.00 81.44 116 CYS A N 1
ATOM 945 C CA . CYS A 1 116 ? -27.044 -30.110 47.134 1.00 81.44 116 CYS A CA 1
ATOM 946 C C . CYS A 1 116 ? -28.099 -30.714 48.070 1.00 81.44 116 CYS A C 1
ATOM 948 O O . CYS A 1 116 ? -28.229 -31.938 48.124 1.00 81.44 116 CYS A O 1
ATOM 950 N N . GLN A 1 117 ? -28.877 -29.884 48.768 1.00 80.38 117 GLN A N 1
ATOM 951 C CA . GLN A 1 117 ? -29.957 -30.346 49.638 1.00 80.38 117 GLN A CA 1
ATOM 952 C C . GLN A 1 117 ? -31.097 -30.970 48.824 1.00 80.38 117 GLN A C 1
ATOM 954 O O . GLN A 1 117 ? -31.530 -32.075 49.139 1.00 80.38 117 GLN A O 1
ATOM 959 N N . GLN A 1 118 ? -31.513 -30.338 47.721 1.00 80.81 118 GLN A N 1
ATOM 960 C CA . GLN A 1 118 ? -32.501 -30.908 46.799 1.00 80.81 118 GLN A CA 1
ATOM 961 C C . GLN A 1 118 ? -32.039 -32.252 46.222 1.00 80.81 118 GLN A C 1
ATOM 963 O O . GLN A 1 118 ? -32.836 -33.186 46.139 1.00 80.81 118 GLN A O 1
ATOM 968 N N . LEU A 1 119 ? -30.756 -32.387 45.865 1.00 79.50 119 LEU A N 1
ATOM 969 C CA . LEU A 1 119 ? -30.181 -33.661 45.420 1.00 79.50 119 LEU A CA 1
ATOM 970 C C . LEU A 1 119 ? -30.209 -34.716 46.527 1.00 79.50 119 LEU A C 1
ATOM 972 O O . LEU A 1 119 ? -30.569 -35.861 46.258 1.00 79.50 119 LEU A O 1
ATOM 976 N N . HIS A 1 120 ? -29.880 -34.344 47.765 1.00 74.31 120 HIS A N 1
ATOM 977 C CA . HIS A 1 120 ? -29.938 -35.258 48.902 1.00 74.31 120 HIS A CA 1
ATOM 978 C C . HIS A 1 120 ? -31.379 -35.711 49.197 1.00 74.31 120 HIS A C 1
ATOM 980 O O . HIS A 1 120 ? -31.613 -36.898 49.441 1.00 74.31 120 HIS A O 1
ATOM 986 N N . ASP A 1 121 ? -32.345 -34.797 49.143 1.00 74.00 121 ASP A N 1
ATOM 987 C CA . ASP A 1 121 ? -33.759 -35.076 49.412 1.00 74.00 121 ASP A CA 1
ATOM 988 C C . ASP A 1 121 ? -34.399 -35.907 48.279 1.00 74.00 121 ASP A C 1
ATOM 990 O O . ASP A 1 121 ? -35.230 -36.790 48.520 1.00 74.00 121 ASP A O 1
ATOM 994 N N . THR A 1 122 ? -33.954 -35.698 47.036 1.00 63.66 122 THR A N 1
ATOM 995 C CA . THR A 1 122 ? -34.382 -36.484 45.864 1.00 63.66 122 THR A CA 1
ATOM 996 C C . THR A 1 122 ? -33.758 -37.885 45.872 1.00 63.66 122 THR A C 1
ATOM 998 O O . THR A 1 122 ? -34.452 -38.874 45.651 1.00 63.66 122 THR A O 1
ATOM 1001 N N . ALA A 1 123 ? -32.476 -38.011 46.231 1.00 57.12 123 ALA A N 1
ATOM 1002 C CA . ALA A 1 123 ? -31.798 -39.303 46.382 1.00 57.12 123 ALA A CA 1
ATOM 1003 C C . ALA A 1 123 ? -32.311 -40.128 47.581 1.00 57.12 123 ALA A C 1
ATOM 1005 O O . ALA A 1 123 ? -32.168 -41.349 47.600 1.00 57.12 123 ALA A O 1
ATOM 1006 N N . ALA A 1 124 ? -32.918 -39.484 48.583 1.00 56.38 124 ALA A N 1
ATOM 1007 C CA . ALA A 1 124 ? -33.557 -40.165 49.709 1.00 56.38 124 ALA A CA 1
ATOM 1008 C C . ALA A 1 124 ? -34.983 -40.663 49.395 1.00 56.38 124 ALA A C 1
ATOM 1010 O O . ALA A 1 124 ? -35.487 -41.533 50.107 1.00 56.38 124 ALA A O 1
ATOM 1011 N N . SER A 1 125 ? -35.635 -40.123 48.357 1.00 58.19 125 SER A N 1
ATOM 1012 C CA . SER A 1 125 ? -37.013 -40.474 47.976 1.00 58.19 125 SER A CA 1
ATOM 1013 C C . SER A 1 125 ? -37.113 -41.417 46.779 1.00 58.19 125 SER A C 1
ATOM 1015 O O . SER A 1 125 ? -38.101 -42.145 46.697 1.00 58.19 125 SER A O 1
ATOM 1017 N N . ASP A 1 126 ? -36.083 -41.506 45.939 1.00 53.03 126 ASP A N 1
ATOM 1018 C CA . ASP A 1 126 ? -36.000 -42.522 44.897 1.00 53.03 126 ASP A CA 1
ATOM 1019 C C . ASP A 1 126 ? -34.768 -43.414 45.082 1.00 53.03 126 ASP A C 1
ATOM 1021 O O . ASP A 1 126 ? -33.620 -42.985 44.977 1.00 53.03 126 ASP A O 1
ATOM 1025 N N . SER A 1 127 ? -35.024 -44.710 45.284 1.00 54.81 127 SER A N 1
ATOM 1026 C CA . SER A 1 127 ? -34.072 -45.788 45.002 1.00 54.81 127 SER A CA 1
ATOM 1027 C C . SER A 1 127 ? -33.788 -45.813 43.494 1.00 54.81 127 SER A C 1
ATOM 1029 O O . SER A 1 127 ? -34.231 -46.718 42.782 1.00 54.81 127 SER A O 1
ATOM 1031 N N . LEU A 1 128 ? -33.064 -44.819 42.982 1.00 47.28 128 LEU A N 1
ATOM 1032 C CA . LEU A 1 128 ? -32.509 -44.872 41.639 1.00 47.28 128 LEU A CA 1
ATOM 1033 C C . LEU A 1 128 ? -31.292 -45.803 41.667 1.00 47.28 128 LEU A C 1
ATOM 1035 O O . LEU A 1 128 ? -30.185 -45.425 42.047 1.00 47.28 128 LEU A O 1
ATOM 1039 N N . THR A 1 129 ? -31.513 -47.057 41.281 1.00 48.06 129 THR A N 1
ATOM 1040 C CA . THR A 1 129 ? -30.439 -47.996 40.958 1.00 48.06 129 THR A CA 1
ATOM 1041 C C . THR A 1 129 ? -29.671 -47.448 39.758 1.00 48.06 129 THR A C 1
ATOM 1043 O O . THR A 1 129 ? -30.171 -47.461 38.632 1.00 48.06 129 THR A O 1
ATOM 1046 N N . CYS A 1 130 ? -28.461 -46.953 39.995 1.00 42.00 130 CYS A N 1
ATOM 1047 C CA . CYS A 1 130 ? -27.515 -46.590 38.952 1.00 42.00 130 CYS A CA 1
ATOM 1048 C C . CYS A 1 130 ? -26.878 -47.853 38.350 1.00 42.00 130 CYS A C 1
ATOM 1050 O O . CYS A 1 130 ? -25.712 -48.153 38.581 1.00 42.00 130 CYS A O 1
ATOM 1052 N N . ASP A 1 131 ? -27.636 -48.585 37.534 1.00 49.59 131 ASP A N 1
ATOM 1053 C CA . ASP A 1 131 ? -27.041 -49.506 36.563 1.00 49.59 131 ASP A CA 1
ATOM 1054 C C . ASP A 1 131 ? -26.582 -48.704 35.340 1.00 49.59 131 ASP A C 1
ATOM 1056 O O . ASP A 1 131 ? -27.221 -48.703 34.291 1.00 49.59 131 ASP A O 1
ATOM 1060 N N . VAL A 1 132 ? -25.450 -48.011 35.476 1.00 47.72 132 VAL A N 1
ATOM 1061 C CA . VAL A 1 132 ? -24.575 -47.712 34.337 1.00 47.72 132 VAL A CA 1
ATOM 1062 C C . VAL A 1 132 ? -23.143 -47.980 34.778 1.00 47.72 132 VAL A C 1
ATOM 1064 O O . VAL A 1 132 ? -22.432 -47.120 35.290 1.00 47.72 132 VAL A O 1
ATOM 1067 N N . ASN A 1 133 ? -22.733 -49.231 34.575 1.00 52.72 133 ASN A N 1
ATOM 1068 C CA . ASN A 1 133 ? -21.335 -49.567 34.374 1.00 52.72 133 ASN A CA 1
ATOM 1069 C C . ASN A 1 133 ? -20.864 -48.868 33.096 1.00 52.72 133 ASN A C 1
ATOM 1071 O O . ASN A 1 133 ? -21.038 -49.405 32.005 1.00 52.72 133 ASN A O 1
ATOM 1075 N N . GLU A 1 134 ? -20.226 -47.714 33.223 1.00 46.62 134 GLU A N 1
ATOM 1076 C CA . GLU A 1 134 ? -19.248 -47.301 32.227 1.00 46.62 134 GLU A CA 1
ATOM 1077 C C . GLU A 1 134 ? -18.043 -46.721 32.957 1.00 46.62 134 GLU A C 1
ATOM 1079 O O . GLU A 1 134 ? -18.061 -45.646 33.551 1.00 46.62 134 GLU A O 1
ATOM 1084 N N . SER A 1 135 ? -17.009 -47.551 33.009 1.00 43.09 135 SER A N 1
ATOM 1085 C CA . SER A 1 135 ? -15.716 -47.261 33.598 1.00 43.09 135 SER A CA 1
ATOM 1086 C C . SER A 1 135 ? -15.145 -45.967 33.018 1.00 43.09 135 SER A C 1
ATOM 1088 O O . SER A 1 135 ? -14.707 -45.951 31.865 1.00 43.09 135 SER A O 1
ATOM 1090 N N . LEU A 1 136 ? -15.078 -44.908 33.827 1.00 43.84 136 LEU A N 1
ATOM 1091 C CA . LEU A 1 136 ? -14.171 -43.799 33.557 1.00 43.84 136 LEU A CA 1
ATOM 1092 C C . LEU A 1 136 ? -12.745 -44.337 33.668 1.00 43.84 136 LEU A C 1
ATOM 1094 O O . LEU A 1 136 ? -12.214 -44.570 34.753 1.00 43.84 136 LEU A O 1
ATOM 1098 N N . ASN A 1 137 ? -12.148 -44.577 32.507 1.00 48.31 137 ASN A N 1
ATOM 1099 C CA . ASN A 1 137 ? -10.741 -44.891 32.371 1.00 48.31 137 ASN A CA 1
ATOM 1100 C C . ASN A 1 137 ? -9.966 -43.627 32.774 1.00 48.31 137 ASN A C 1
ATOM 1102 O O . ASN A 1 137 ? -9.869 -42.673 32.006 1.00 48.31 137 ASN A O 1
ATOM 1106 N N . SER A 1 138 ? -9.479 -43.586 34.012 1.00 49.03 138 SER A N 1
ATOM 1107 C CA . SER A 1 138 ? -8.852 -42.420 34.645 1.00 49.03 138 SER A CA 1
ATOM 1108 C C . SER A 1 138 ? -7.416 -42.171 34.159 1.00 49.03 138 SER A C 1
ATOM 1110 O O . SER A 1 138 ? -6.515 -41.962 34.967 1.00 49.03 138 SER A O 1
ATOM 1112 N N . ASN A 1 139 ? -7.172 -42.262 32.853 1.00 50.53 139 ASN A N 1
ATOM 1113 C CA . ASN A 1 139 ? -5.835 -42.139 32.269 1.00 50.53 139 ASN A CA 1
ATOM 1114 C C . ASN A 1 139 ? -5.859 -41.412 30.919 1.00 50.53 139 ASN A C 1
ATOM 1116 O O . ASN A 1 139 ? -5.264 -41.861 29.945 1.00 50.53 139 ASN A O 1
ATOM 1120 N N . LEU A 1 140 ? -6.554 -40.278 30.863 1.00 48.28 140 LEU A N 1
ATOM 1121 C CA . LEU A 1 140 ? -6.396 -39.322 29.771 1.00 48.28 140 LEU A CA 1
ATOM 1122 C C . LEU A 1 140 ? -5.737 -38.080 30.361 1.00 48.28 140 LEU A C 1
ATOM 1124 O O . LEU A 1 140 ? -6.318 -37.400 31.204 1.00 48.28 140 LEU A O 1
ATOM 1128 N N . GLN A 1 141 ? -4.473 -37.876 29.990 1.00 52.16 141 GLN A N 1
ATOM 1129 C CA . GLN A 1 141 ? -3.707 -36.690 30.353 1.00 52.16 141 GLN A CA 1
ATOM 1130 C C . GLN A 1 141 ? -4.391 -35.456 29.752 1.00 52.16 141 GLN A C 1
ATOM 1132 O O . GLN A 1 141 ? -4.876 -35.504 28.623 1.00 52.16 141 GLN A O 1
ATOM 1137 N N . GLU A 1 142 ? -4.438 -34.370 30.522 1.00 51.84 142 GLU A N 1
ATOM 1138 C CA . GLU A 1 142 ? -5.186 -33.136 30.229 1.00 51.84 142 GLU A CA 1
ATOM 1139 C C . GLU A 1 142 ? -4.915 -32.543 28.829 1.00 51.84 142 GLU A C 1
ATOM 1141 O O . GLU A 1 142 ? -5.805 -31.917 28.260 1.00 51.84 142 GLU A O 1
ATOM 1146 N N . GLU A 1 143 ? -3.757 -32.818 28.218 1.00 52.59 143 GLU A N 1
ATOM 1147 C CA . GLU A 1 143 ? -3.401 -32.358 26.863 1.00 52.59 143 GLU A CA 1
ATOM 1148 C C . GLU A 1 143 ? -4.274 -32.948 25.735 1.00 52.59 143 GLU A C 1
ATOM 1150 O O . GLU A 1 143 ? -4.495 -32.287 24.719 1.00 52.59 143 GLU A O 1
ATOM 1155 N N . GLU A 1 144 ? -4.819 -34.163 25.878 1.00 49.75 144 GLU A N 1
ATOM 1156 C CA . GLU A 1 144 ? -5.622 -34.786 24.805 1.00 49.75 144 GLU A CA 1
ATOM 1157 C C . GLU A 1 144 ? -7.054 -34.232 24.718 1.00 49.75 144 GLU A C 1
ATOM 1159 O O . GLU A 1 144 ? -7.711 -34.337 23.677 1.00 49.75 144 GLU A O 1
ATOM 1164 N N . VAL A 1 145 ? -7.555 -33.628 25.799 1.00 54.16 145 VAL A N 1
ATOM 1165 C CA . VAL A 1 145 ? -8.914 -33.064 25.848 1.00 54.16 145 VAL A CA 1
ATOM 1166 C C . VAL A 1 145 ? -8.962 -31.706 25.144 1.00 54.16 145 VAL A C 1
ATOM 1168 O O . VAL A 1 145 ? -9.944 -31.398 24.464 1.00 54.16 145 VAL A O 1
ATOM 1171 N N . GLU A 1 146 ? -7.884 -30.926 25.237 1.00 51.88 146 GLU A N 1
ATOM 1172 C CA . GLU A 1 146 ? -7.797 -29.576 24.672 1.00 51.88 146 GLU A CA 1
ATOM 1173 C C . GLU A 1 146 ? -7.724 -29.594 23.132 1.00 51.88 146 GLU A C 1
ATOM 1175 O O . GLU A 1 146 ? -8.425 -28.833 22.461 1.00 51.88 146 GLU A O 1
ATOM 1180 N N . LEU A 1 147 ? -6.981 -30.547 22.552 1.00 50.84 147 LEU A N 1
ATOM 1181 C CA . LEU A 1 147 ? -6.877 -30.728 21.095 1.00 50.84 147 LEU A CA 1
ATOM 1182 C C . LEU A 1 147 ? -8.209 -31.137 20.448 1.00 50.84 147 LEU A C 1
ATOM 1184 O O . LEU A 1 147 ? -8.568 -30.626 19.385 1.00 50.84 147 LEU A O 1
ATOM 1188 N N . LYS A 1 148 ? -8.986 -32.003 21.109 1.00 50.78 148 LYS A N 1
ATOM 1189 C CA . LYS A 1 148 ? -10.311 -32.418 20.617 1.00 50.78 148 LYS A CA 1
ATOM 1190 C C . LYS A 1 148 ? -11.318 -31.272 20.607 1.00 50.78 148 LYS A C 1
ATOM 1192 O O . LYS A 1 148 ? -12.129 -31.178 19.687 1.00 50.78 148 LYS A O 1
ATOM 1197 N N . TYR A 1 149 ? -11.255 -30.395 21.608 1.00 52.44 149 TYR A N 1
ATOM 1198 C CA . TYR A 1 149 ? -12.118 -29.217 21.678 1.00 52.44 149 TYR A CA 1
ATOM 1199 C C . TYR A 1 149 ? -11.789 -28.209 20.567 1.00 52.44 149 TYR A C 1
ATOM 1201 O O . TYR A 1 149 ? -12.692 -27.599 19.988 1.00 52.44 149 TYR A O 1
ATOM 1209 N N . PHE A 1 150 ? -10.504 -28.080 20.223 1.00 49.94 150 PHE A N 1
ATOM 1210 C CA . PHE A 1 150 ? -10.039 -27.173 19.176 1.00 49.94 150 PHE A CA 1
ATOM 1211 C C . PHE A 1 150 ? -10.412 -27.657 17.764 1.00 49.94 150 PHE A C 1
ATOM 1213 O O . PHE A 1 150 ? -10.854 -26.855 16.937 1.00 49.94 150 PHE A O 1
ATOM 1220 N N . GLU A 1 151 ? -10.315 -28.961 17.483 1.00 53.91 151 GLU A N 1
ATOM 1221 C CA . GLU A 1 151 ? -10.713 -29.531 16.183 1.00 53.91 151 GLU A CA 1
ATOM 1222 C C . GLU A 1 151 ? -12.231 -29.490 15.948 1.00 53.91 151 GLU A C 1
ATOM 1224 O O . GLU A 1 151 ? -12.678 -29.313 14.815 1.00 53.91 151 GLU A O 1
ATOM 1229 N N . GLN A 1 152 ? -13.043 -29.623 17.001 1.00 52.56 152 GLN A N 1
ATOM 1230 C CA . GLN A 1 152 ? -14.502 -29.690 16.864 1.00 52.56 152 GLN A CA 1
ATOM 1231 C C . GLN A 1 152 ? -15.166 -28.310 16.689 1.00 52.56 152 GLN A C 1
ATOM 1233 O O . GLN A 1 152 ? -16.290 -28.232 16.185 1.00 52.56 152 GLN A O 1
ATOM 1238 N N . HIS A 1 153 ? -14.477 -27.223 17.060 1.00 54.28 153 HIS A N 1
ATOM 1239 C CA . HIS A 1 153 ? -15.035 -25.863 17.050 1.00 54.28 153 HIS A CA 1
ATOM 1240 C C . HIS A 1 153 ? -14.263 -24.839 16.209 1.00 54.28 153 HIS A C 1
ATOM 1242 O O . HIS A 1 153 ? -14.754 -23.723 16.029 1.00 54.28 153 HIS A O 1
ATOM 1248 N N . SER A 1 154 ? -13.108 -25.193 15.638 1.00 52.38 154 SER A N 1
ATOM 1249 C CA . SER A 1 154 ? -12.413 -24.320 14.689 1.00 52.38 154 SER A CA 1
ATOM 1250 C C . SER A 1 154 ? -12.730 -24.708 13.240 1.00 52.38 154 SER A C 1
ATOM 1252 O O . SER A 1 154 ? -12.409 -25.786 12.754 1.00 52.38 154 SER A O 1
ATOM 1254 N N . HIS A 1 155 ? -13.343 -23.789 12.492 1.00 53.69 155 HIS A N 1
ATOM 1255 C CA . HIS A 1 155 ? -13.516 -23.901 11.036 1.00 53.69 155 HIS A CA 1
ATOM 1256 C C . HIS A 1 155 ? -12.218 -23.602 10.257 1.00 53.69 155 HIS A C 1
ATOM 1258 O O . HIS A 1 155 ? -12.262 -23.139 9.116 1.00 53.69 155 HIS A O 1
ATOM 1264 N N . ILE A 1 156 ? -11.049 -23.840 10.854 1.00 54.56 156 ILE A N 1
ATOM 1265 C CA . ILE A 1 156 ? -9.762 -23.547 10.223 1.00 54.56 156 ILE A CA 1
ATOM 1266 C C . ILE A 1 156 ? -9.241 -24.832 9.581 1.00 54.56 156 ILE A C 1
ATOM 1268 O O . ILE A 1 156 ? -8.630 -25.683 10.217 1.00 54.56 156 ILE A O 1
ATOM 1272 N N . LEU A 1 157 ? -9.490 -24.966 8.278 1.00 46.41 157 LEU A N 1
ATOM 1273 C CA . LEU A 1 157 ? -8.857 -25.977 7.435 1.00 46.41 157 LEU A CA 1
ATOM 1274 C C . LEU A 1 157 ? -7.379 -25.617 7.234 1.00 46.41 157 LEU A C 1
ATOM 1276 O O . LEU A 1 157 ? -7.036 -24.903 6.290 1.00 46.41 157 LEU A O 1
ATOM 1280 N N . VAL A 1 158 ? -6.495 -26.140 8.084 1.00 50.16 158 VAL A N 1
ATOM 1281 C CA . VAL A 1 158 ? -5.062 -26.193 7.766 1.00 50.16 158 VAL A CA 1
ATOM 1282 C C . VAL A 1 158 ? -4.857 -27.350 6.789 1.00 50.16 158 VAL A C 1
ATOM 1284 O O . VAL A 1 158 ? -4.896 -28.520 7.164 1.00 50.16 158 VAL A O 1
ATOM 1287 N N . ARG A 1 159 ? -4.704 -27.028 5.500 1.00 44.94 159 ARG A N 1
ATOM 1288 C CA . ARG A 1 159 ? -4.239 -27.989 4.493 1.00 44.94 159 ARG A CA 1
ATOM 1289 C C . ARG A 1 159 ? -2.712 -28.009 4.504 1.00 44.94 159 ARG A C 1
ATOM 1291 O O . ARG A 1 159 ? -2.103 -26.964 4.289 1.00 44.94 159 ARG A O 1
ATOM 1298 N N . PHE A 1 160 ? -2.141 -29.189 4.723 1.00 42.50 160 PHE A N 1
ATOM 1299 C CA . PHE A 1 160 ? -0.780 -29.518 4.300 1.00 42.50 160 PHE A CA 1
ATOM 1300 C C . PHE A 1 160 ? -0.775 -29.916 2.821 1.00 42.50 160 PHE A C 1
ATOM 1302 O O . PHE A 1 160 ? -1.779 -30.523 2.373 1.00 42.50 160 PHE A O 1
#

Secondary structure (DSSP, 8-state):
------HHHHHHHHHHHHHHHHHHHHHHHTT-----PPPP---PPPP-HHHHHHHHHHHTTGGG---PPPP---PPP--HHHHHHHHHHHHHTT----PPPPPPP-PPP--HHHHHHHHHHHHHH----------------THHHHHHHHHHH-------

Foldseek 3Di:
DDDDQDPVNVVVVVVVVVVVVVVVVVVVVVPPDPPPPPDPDDPDDDDDPVVVVVCCCVVVVCVPPPPDDDPDDPDDDDDPVVVVVVVVVVVVVPDDDDDDDDPDDPDDDDDPVVVVVVVVVVVVVDPPDPPDPDDPPVDDDPVVVVVVVCVVPDPDPPDD

Sequence (160 aa):
MKLKINHTMKAIIKSTAITTIFTLLFSFNMMADINFKDEAYIEDIPFNTEAIYSKVVIERNILDCELNEEAYINDIPFSTETIAEDKLYELAMKEEFTFDEEAYIDDIPFNTEDICQQLHDTAASDSLTCDVNESLNSNLQEEEVELKYFEQHSHILVRF

pLDDT: mean 73.4, std 15.34, range [42.0, 94.38]